Protein AF-A0A955XY26-F1 (afdb_monomer_lite)

Sequence (164 aa):
LGEGAHRLTIPNVARGAGVAVPTVYRHFPTKEDLEDGIGQHVRKARVGKEFHGLEGLLRVTRENWDGAADLPNGTLAVLLATNVRDIGRSQEHRRSYLETHLGPDLDGLLPEDREHFLDVVQSIASGPAAVAFLRACGSAERAHDAASWMLRTLHETLKARANG

pLDDT: mean 85.51, std 12.54, range [41.94, 98.19]

Radius of gyration: 18.27 Å; chains: 1; bounding box: 37×25×61 Å

Secondary structure (DSSP, 8-state):
-HHHHHH--HHHHHHHHTS-HHHHHHH-SSHHHHHHHHHHHHHHHHTT----HHHHHHHHHHHHHHHHHTS-HHHHHHHHH-SSTTHHHHHHHHHHHHHHHHHHHHTT--HHHHHHHHHHHHHHTSHHHHHHHHHHHSSHHHHHHHHHHHHHHHHHHHHHHHH-

Structure (mmCIF, N/CA/C/O backbone):
data_AF-A0A955XY26-F1
#
_entry.id   AF-A0A955XY26-F1
#
loop_
_atom_site.group_PDB
_atom_site.id
_atom_site.type_symbol
_atom_site.label_atom_id
_atom_site.label_alt_id
_atom_site.label_comp_id
_atom_site.label_asym_id
_atom_site.label_entity_id
_atom_site.label_seq_id
_atom_site.pdbx_PDB_ins_code
_atom_site.Cartn_x
_atom_site.Cartn_y
_atom_site.Cartn_z
_atom_site.occupancy
_atom_site.B_iso_or_equiv
_atom_site.auth_seq_id
_atom_site.auth_comp_id
_atom_site.auth_asym_id
_atom_site.auth_atom_id
_atom_site.pdbx_PDB_model_num
ATOM 1 N N . LEU A 1 1 ? 17.427 8.116 -4.044 1.00 42.88 1 LEU A N 1
ATOM 2 C CA . LEU A 1 1 ? 16.203 8.581 -4.746 1.00 42.88 1 LEU A CA 1
ATOM 3 C C . LEU A 1 1 ? 16.471 8.916 -6.215 1.00 42.88 1 LEU A C 1
ATOM 5 O O . LEU A 1 1 ? 15.720 8.433 -7.048 1.00 42.88 1 LEU A O 1
ATOM 9 N N . GLY A 1 2 ? 17.544 9.651 -6.543 1.00 41.94 2 GLY A N 1
ATOM 10 C CA . GLY A 1 2 ? 17.839 10.058 -7.926 1.00 41.94 2 GLY A CA 1
ATOM 11 C C . GLY A 1 2 ? 18.061 8.904 -8.910 1.00 41.94 2 GLY A C 1
ATOM 12 O O . GLY A 1 2 ? 17.371 8.820 -9.918 1.00 41.94 2 GLY A O 1
ATOM 13 N N . GLU A 1 3 ? 18.977 7.971 -8.635 1.00 45.88 3 GLU A N 1
ATOM 14 C CA . GLU A 1 3 ? 19.426 7.035 -9.681 1.00 45.88 3 GLU A CA 1
ATOM 15 C C . GLU A 1 3 ? 18.331 6.143 -10.290 1.00 45.88 3 GLU A C 1
ATOM 17 O O . GLU A 1 3 ? 18.368 5.875 -11.486 1.00 45.88 3 GLU A O 1
ATOM 22 N N . GLY A 1 4 ? 17.342 5.695 -9.508 1.00 50.03 4 GLY A N 1
ATOM 23 C CA . GLY A 1 4 ? 16.267 4.823 -10.004 1.00 50.03 4 GLY A CA 1
ATOM 24 C C . GLY A 1 4 ? 15.303 5.537 -10.956 1.00 50.03 4 GLY A C 1
ATOM 25 O O . GLY A 1 4 ? 15.012 5.026 -12.036 1.00 50.03 4 GLY A O 1
ATOM 26 N N . ALA A 1 5 ? 14.866 6.747 -10.592 1.00 52.19 5 ALA A N 1
ATOM 27 C CA . ALA A 1 5 ? 13.983 7.574 -11.419 1.00 52.19 5 ALA A CA 1
ATOM 28 C C . ALA A 1 5 ? 14.719 8.193 -12.621 1.00 52.19 5 ALA A C 1
ATOM 30 O O . ALA A 1 5 ? 14.121 8.408 -13.676 1.00 52.19 5 ALA A O 1
ATOM 31 N N . HIS A 1 6 ? 16.026 8.455 -12.493 1.00 56.66 6 HIS A N 1
ATOM 32 C CA . HIS A 1 6 ? 16.877 8.872 -13.612 1.00 56.66 6 HIS A CA 1
ATOM 33 C C . HIS A 1 6 ? 17.151 7.727 -14.600 1.00 56.66 6 HIS A C 1
ATOM 35 O O . HIS A 1 6 ? 17.400 7.994 -15.772 1.00 56.66 6 HIS A O 1
ATOM 41 N N . ARG A 1 7 ? 17.072 6.458 -14.166 1.00 60.44 7 ARG A N 1
ATOM 42 C CA . ARG A 1 7 ? 17.214 5.280 -15.042 1.00 60.44 7 ARG A CA 1
ATOM 43 C C . ARG A 1 7 ? 15.923 4.896 -15.768 1.00 60.44 7 ARG A C 1
ATOM 45 O O . ARG A 1 7 ? 16.016 4.265 -16.821 1.00 60.44 7 ARG A O 1
ATOM 52 N N . LEU A 1 8 ? 14.748 5.282 -15.267 1.00 75.50 8 LEU A N 1
ATOM 53 C CA . LEU A 1 8 ? 13.487 5.123 -15.994 1.00 75.50 8 LEU A CA 1
ATOM 54 C C . LEU A 1 8 ? 13.363 6.234 -17.046 1.00 75.50 8 LEU A C 1
ATOM 56 O O . LEU A 1 8 ? 12.888 7.334 -16.776 1.00 75.50 8 LEU A O 1
ATOM 60 N N . THR A 1 9 ? 13.851 5.958 -18.252 1.00 83.88 9 THR A N 1
ATOM 61 C CA . THR A 1 9 ? 13.767 6.866 -19.401 1.00 83.88 9 THR A CA 1
ATOM 62 C C . THR A 1 9 ? 13.083 6.158 -20.561 1.00 83.88 9 THR A C 1
ATOM 64 O O . THR A 1 9 ? 13.207 4.939 -20.700 1.00 83.88 9 THR A O 1
ATOM 67 N N . ILE A 1 10 ? 12.398 6.911 -21.425 1.00 88.44 10 ILE A N 1
ATOM 68 C CA . ILE A 1 10 ? 11.770 6.357 -22.633 1.00 88.44 10 ILE A CA 1
ATOM 69 C C . ILE A 1 10 ? 12.765 5.525 -23.472 1.00 88.44 10 ILE A C 1
ATOM 71 O O . ILE A 1 10 ? 12.421 4.399 -23.835 1.00 88.44 10 ILE A O 1
ATOM 75 N N . PRO A 1 11 ? 14.018 5.971 -23.718 1.00 89.38 11 PRO A N 1
ATOM 76 C CA . PRO A 1 11 ? 15.010 5.149 -24.414 1.00 89.38 11 PRO A CA 1
ATOM 77 C C . PRO A 1 11 ? 15.357 3.828 -23.713 1.00 89.38 11 PRO A C 1
ATOM 79 O O . PRO A 1 11 ? 15.535 2.808 -24.380 1.00 89.38 11 PRO A O 1
ATOM 82 N N . ASN A 1 12 ? 15.448 3.820 -22.381 1.00 87.75 12 ASN A N 1
ATOM 83 C CA . ASN A 1 12 ? 15.731 2.598 -21.624 1.00 87.75 12 ASN A CA 1
ATOM 84 C C . ASN A 1 12 ? 14.544 1.632 -21.649 1.00 87.75 12 ASN A C 1
ATOM 86 O O . ASN A 1 12 ? 14.750 0.428 -21.791 1.00 87.75 12 ASN A O 1
ATOM 90 N N . VAL A 1 13 ? 13.315 2.150 -21.579 1.00 88.00 13 VAL A N 1
ATOM 91 C CA . VAL A 1 13 ? 12.094 1.347 -21.723 1.00 88.00 13 VAL A CA 1
ATOM 92 C C . VAL A 1 13 ? 11.995 0.753 -23.125 1.00 88.00 13 VAL A C 1
ATOM 94 O O . VAL A 1 13 ? 11.773 -0.446 -23.247 1.00 88.00 13 VAL A O 1
ATOM 97 N N . ALA A 1 14 ? 12.239 1.542 -24.175 1.00 91.12 14 ALA A N 1
ATOM 98 C CA . ALA A 1 14 ? 12.241 1.056 -25.556 1.00 91.12 14 ALA A CA 1
ATOM 99 C C . ALA A 1 14 ? 13.235 -0.100 -25.744 1.00 91.12 14 ALA A C 1
ATOM 101 O O . ALA A 1 14 ? 12.881 -1.158 -26.263 1.00 91.12 14 ALA A O 1
ATOM 102 N N . ARG A 1 15 ? 14.460 0.072 -25.226 1.00 90.56 15 ARG A N 1
ATOM 103 C CA . ARG A 1 15 ? 15.499 -0.963 -25.237 1.00 90.56 15 ARG A CA 1
ATOM 104 C C . ARG A 1 15 ? 15.068 -2.218 -24.478 1.00 90.56 15 ARG A C 1
ATOM 106 O O . ARG A 1 15 ? 15.215 -3.312 -25.007 1.00 90.56 15 ARG A O 1
ATOM 113 N N . GLY A 1 16 ? 14.543 -2.064 -23.261 1.00 87.31 16 GLY A N 1
ATOM 114 C CA . GLY A 1 16 ? 14.092 -3.184 -22.430 1.00 87.31 16 GLY A CA 1
ATOM 115 C C . GLY A 1 16 ? 12.899 -3.938 -23.021 1.00 87.31 16 GLY A C 1
ATOM 116 O O . GLY A 1 16 ? 12.801 -5.147 -22.856 1.00 87.31 16 GLY A O 1
ATOM 117 N N . ALA A 1 17 ? 12.027 -3.240 -23.750 1.00 89.50 17 ALA A N 1
ATOM 118 C CA . ALA A 1 17 ? 10.867 -3.817 -24.424 1.00 89.50 17 ALA A CA 1
ATOM 119 C C . ALA A 1 17 ? 11.172 -4.348 -25.839 1.00 89.50 17 ALA A C 1
ATOM 121 O O . ALA A 1 17 ? 10.284 -4.907 -26.476 1.00 89.50 17 ALA A O 1
ATOM 122 N N . GLY A 1 18 ? 12.395 -4.167 -26.353 1.00 94.00 18 GLY A N 1
ATOM 123 C CA . GLY A 1 18 ? 12.766 -4.603 -27.703 1.00 94.00 18 GLY A CA 1
ATOM 124 C C . GLY A 1 18 ? 12.052 -3.838 -28.824 1.00 94.00 18 GLY A C 1
ATOM 125 O O . GLY A 1 18 ? 11.852 -4.383 -29.907 1.00 94.00 18 GLY A O 1
ATOM 126 N N . VAL A 1 19 ? 11.655 -2.585 -28.579 1.00 96.50 19 VAL A N 1
ATOM 127 C CA . VAL A 1 19 ? 10.942 -1.737 -29.548 1.00 96.50 19 VAL A CA 1
ATOM 128 C C . VAL A 1 19 ? 11.734 -0.476 -29.885 1.00 96.50 19 VAL A C 1
ATOM 130 O O . VAL A 1 19 ? 12.617 -0.042 -29.145 1.00 96.50 19 VAL A O 1
ATOM 133 N N . ALA A 1 20 ? 11.399 0.157 -31.008 1.00 96.00 20 ALA A N 1
ATOM 134 C CA . ALA A 1 20 ? 11.973 1.447 -31.367 1.00 96.00 20 ALA A CA 1
ATOM 135 C C . ALA A 1 20 ? 11.460 2.566 -30.439 1.00 96.00 20 ALA A C 1
ATOM 137 O O . ALA A 1 20 ? 10.299 2.576 -30.032 1.00 96.00 20 ALA A O 1
ATOM 138 N N . VAL A 1 21 ? 12.308 3.558 -30.154 1.00 95.00 21 VAL A N 1
ATOM 139 C CA . VAL A 1 21 ? 11.960 4.724 -29.317 1.00 95.00 21 VAL A CA 1
ATOM 140 C C . VAL A 1 21 ? 10.687 5.457 -29.786 1.00 95.00 21 VAL A C 1
ATOM 142 O O . VAL A 1 21 ? 9.843 5.746 -28.935 1.00 95.00 21 VAL A O 1
ATOM 145 N N . PRO A 1 22 ? 10.460 5.701 -31.097 1.00 95.94 22 PRO A N 1
ATOM 146 C CA . PRO A 1 22 ? 9.217 6.318 -31.571 1.00 95.94 22 PRO A CA 1
ATOM 147 C C . PRO A 1 22 ? 7.953 5.517 -31.231 1.00 95.94 22 PRO A C 1
ATOM 149 O O . PRO A 1 22 ? 6.896 6.108 -31.024 1.00 95.94 22 PRO A O 1
ATOM 152 N N . THR A 1 23 ? 8.049 4.185 -31.128 1.00 96.38 23 THR A N 1
ATOM 153 C CA . THR A 1 23 ? 6.927 3.333 -30.707 1.00 96.38 23 THR A CA 1
ATOM 154 C C . THR A 1 23 ? 6.510 3.660 -29.280 1.00 96.38 23 THR A C 1
ATOM 156 O O . THR A 1 23 ? 5.320 3.774 -29.009 1.00 96.38 23 THR A O 1
ATOM 159 N N . VAL A 1 24 ? 7.470 3.873 -28.376 1.00 94.06 24 VAL A N 1
ATOM 160 C CA . VAL A 1 24 ? 7.168 4.250 -26.988 1.00 94.06 24 VAL A CA 1
ATOM 161 C C . VAL A 1 24 ? 6.557 5.648 -26.931 1.00 94.06 24 VAL A C 1
ATOM 163 O O . VAL A 1 24 ? 5.508 5.803 -26.318 1.00 94.06 24 VAL A O 1
ATOM 166 N N . TYR A 1 25 ? 7.128 6.631 -27.637 1.00 94.38 25 TYR A N 1
ATOM 167 C CA . TYR A 1 25 ? 6.576 7.995 -27.692 1.00 94.38 25 TYR A CA 1
ATOM 168 C C . TYR A 1 25 ? 5.153 8.063 -28.260 1.00 94.38 25 TYR A C 1
ATOM 170 O O . TYR A 1 25 ? 4.374 8.924 -27.863 1.00 94.38 25 TYR A O 1
ATOM 178 N N . ARG A 1 26 ? 4.785 7.149 -29.167 1.00 95.12 26 ARG A N 1
ATOM 179 C CA . ARG A 1 26 ? 3.414 7.057 -29.692 1.00 95.12 26 ARG A CA 1
ATOM 180 C C . ARG A 1 26 ? 2.391 6.705 -28.606 1.00 95.12 26 ARG A C 1
ATOM 182 O O . ARG A 1 26 ? 1.242 7.120 -28.716 1.00 95.12 26 ARG A O 1
ATOM 189 N N . HIS A 1 27 ? 2.791 5.923 -27.604 1.00 93.62 27 HIS A N 1
ATOM 190 C CA . HIS A 1 27 ? 1.922 5.500 -26.503 1.00 93.62 27 HIS A CA 1
ATOM 191 C C . HIS A 1 27 ? 2.061 6.384 -25.261 1.00 93.62 27 HIS A C 1
ATOM 193 O O . HIS A 1 27 ? 1.076 6.605 -24.566 1.00 93.62 27 HIS A O 1
ATOM 199 N N . PHE A 1 28 ? 3.262 6.896 -25.009 1.00 94.19 28 PHE A N 1
ATOM 200 C CA . PHE A 1 28 ? 3.599 7.733 -23.864 1.00 94.19 28 PHE A CA 1
ATOM 201 C C . PHE A 1 28 ? 4.333 8.981 -24.369 1.00 94.19 28 PHE A C 1
ATOM 203 O O . PHE A 1 28 ? 5.563 8.966 -24.484 1.00 94.19 28 PHE A O 1
ATOM 210 N N . PRO A 1 29 ? 3.592 10.042 -24.741 1.00 90.88 29 PRO A N 1
ATOM 211 C CA . PRO A 1 29 ? 4.178 11.259 -25.299 1.00 90.88 29 PRO A CA 1
ATOM 212 C C . PRO A 1 29 ? 5.187 11.927 -24.361 1.00 90.88 29 PRO A C 1
ATOM 214 O O . PRO A 1 29 ? 6.181 12.490 -24.824 1.00 90.88 29 PRO A O 1
ATOM 217 N N . THR A 1 30 ? 4.951 11.841 -23.050 1.00 89.56 30 THR A N 1
ATOM 218 C CA . THR A 1 30 ? 5.821 12.394 -22.009 1.00 89.56 30 THR A CA 1
ATOM 219 C C . THR A 1 30 ? 6.354 11.313 -21.065 1.00 89.56 30 THR A C 1
ATOM 221 O O . THR A 1 30 ? 5.884 10.172 -21.043 1.00 89.56 30 THR A O 1
ATOM 224 N N . LYS A 1 31 ? 7.375 11.664 -20.270 1.00 84.00 31 LYS A N 1
ATOM 225 C CA . LYS A 1 31 ? 7.883 10.774 -19.217 1.00 84.00 31 LYS A CA 1
ATOM 226 C C . LYS A 1 31 ? 6.815 10.563 -18.142 1.00 84.00 31 LYS A C 1
ATOM 228 O O . LYS A 1 31 ? 6.683 9.459 -17.631 1.00 84.00 31 LYS A O 1
ATOM 233 N N . GLU A 1 32 ? 6.054 11.604 -17.848 1.00 83.75 32 GLU A N 1
ATOM 234 C CA . GLU A 1 32 ? 4.943 11.602 -16.910 1.00 83.75 32 GLU A CA 1
ATOM 235 C C . GLU A 1 32 ? 3.851 10.620 -17.358 1.00 83.75 32 GLU A C 1
ATOM 237 O O . GLU A 1 32 ? 3.425 9.799 -16.555 1.00 83.75 32 GLU A O 1
ATOM 242 N N . ASP A 1 33 ? 3.486 10.602 -18.647 1.00 86.19 33 ASP A N 1
ATOM 243 C CA . ASP A 1 33 ? 2.510 9.635 -19.181 1.00 86.19 33 ASP A CA 1
ATOM 244 C C . ASP A 1 33 ? 2.991 8.183 -19.021 1.00 86.19 33 ASP A C 1
ATOM 246 O O . ASP A 1 33 ? 2.205 7.275 -18.742 1.00 86.19 33 ASP A O 1
ATOM 250 N N . LEU A 1 34 ? 4.297 7.948 -19.194 1.00 87.25 34 LEU A N 1
ATOM 251 C CA . LEU A 1 34 ? 4.912 6.639 -18.973 1.00 87.25 34 LEU A CA 1
ATOM 252 C C . LEU A 1 34 ? 4.870 6.244 -17.490 1.00 87.25 34 LEU A C 1
ATOM 254 O O . LEU A 1 34 ? 4.530 5.105 -17.167 1.00 87.25 34 LEU A O 1
ATOM 258 N N . GLU A 1 35 ? 5.226 7.161 -16.590 1.00 84.44 35 GLU A N 1
ATOM 259 C CA . GLU A 1 35 ? 5.176 6.936 -15.142 1.00 84.44 35 GLU A CA 1
ATOM 260 C C . GLU A 1 35 ? 3.741 6.664 -14.671 1.00 84.44 35 GLU A C 1
ATOM 262 O O . GLU A 1 35 ? 3.518 5.698 -13.939 1.00 84.44 35 GLU A O 1
ATOM 267 N N . ASP A 1 36 ? 2.762 7.423 -15.165 1.00 82.06 36 ASP A N 1
ATOM 268 C CA . ASP A 1 36 ? 1.340 7.218 -14.885 1.00 82.06 36 ASP A CA 1
ATOM 269 C C . ASP A 1 36 ? 0.857 5.859 -15.412 1.00 82.06 36 ASP A C 1
ATOM 271 O O . ASP A 1 36 ? 0.185 5.113 -14.693 1.00 82.06 36 ASP A O 1
ATOM 275 N N . GLY A 1 37 ? 1.247 5.476 -16.632 1.00 85.62 37 GLY A N 1
ATOM 276 C CA . GLY A 1 37 ? 0.934 4.166 -17.207 1.00 85.62 37 GLY A CA 1
ATOM 277 C C . GLY A 1 37 ? 1.501 3.002 -16.385 1.00 85.62 37 GLY A C 1
ATOM 278 O O . GLY A 1 37 ? 0.803 2.016 -16.125 1.00 85.62 37 GLY A O 1
ATOM 279 N N . ILE A 1 38 ? 2.744 3.127 -15.910 1.00 84.56 38 ILE A N 1
ATOM 280 C CA . ILE A 1 38 ? 3.368 2.151 -15.005 1.00 84.56 38 ILE A CA 1
ATOM 281 C C . ILE A 1 38 ? 2.624 2.117 -13.666 1.00 84.56 38 ILE A C 1
ATOM 283 O O . ILE A 1 38 ? 2.301 1.032 -13.176 1.00 84.56 38 ILE A O 1
ATOM 287 N N . GLY A 1 39 ? 2.309 3.278 -13.087 1.00 79.88 39 GLY A N 1
ATOM 288 C CA . GLY A 1 39 ? 1.559 3.389 -11.837 1.00 79.88 39 GLY A CA 1
ATOM 289 C C . GLY A 1 39 ? 0.196 2.698 -11.924 1.00 79.88 39 GLY A C 1
ATOM 290 O O . GLY A 1 39 ? -0.156 1.899 -11.052 1.00 79.88 39 GLY A O 1
ATOM 291 N N . GLN A 1 40 ? -0.538 2.914 -13.018 1.00 79.94 40 GLN A N 1
ATOM 292 C CA . GLN A 1 40 ? -1.811 2.241 -13.286 1.00 79.94 40 GLN A CA 1
ATOM 293 C C . GLN A 1 40 ? -1.650 0.726 -13.437 1.00 79.94 40 GLN A C 1
ATOM 295 O O . GLN A 1 40 ? -2.449 -0.027 -12.874 1.00 79.94 40 GLN A O 1
ATOM 300 N N . HIS A 1 41 ? -0.623 0.266 -14.157 1.00 82.19 41 HIS A N 1
ATOM 301 C CA . HIS A 1 41 ? -0.355 -1.160 -14.339 1.00 82.19 41 HIS A CA 1
ATOM 302 C C . HIS A 1 41 ? -0.054 -1.857 -13.005 1.00 82.19 41 HIS A C 1
ATOM 304 O O . HIS A 1 41 ? -0.676 -2.870 -12.678 1.00 82.19 41 HIS A O 1
ATOM 310 N N . VAL A 1 42 ? 0.835 -1.277 -12.192 1.00 78.50 42 VAL A N 1
ATOM 311 C CA . VAL A 1 42 ? 1.180 -1.818 -10.870 1.00 78.50 42 VAL A CA 1
ATOM 312 C C . VAL A 1 42 ? -0.021 -1.772 -9.927 1.00 78.50 42 VAL A C 1
ATOM 314 O O . VAL A 1 42 ? -0.253 -2.724 -9.183 1.00 78.50 42 VAL A O 1
ATOM 317 N N . ARG A 1 43 ? -0.834 -0.707 -9.971 1.00 75.25 43 ARG A N 1
ATOM 318 C CA . ARG A 1 43 ? -2.082 -0.638 -9.200 1.00 75.25 43 ARG A CA 1
ATOM 319 C C . ARG A 1 43 ? -3.034 -1.753 -9.610 1.00 75.25 43 ARG A C 1
ATOM 321 O O . ARG A 1 43 ? -3.543 -2.442 -8.737 1.00 75.25 43 ARG A O 1
ATOM 328 N N . LYS A 1 44 ? -3.246 -1.974 -10.909 1.00 76.00 44 LYS A N 1
ATOM 329 C CA . LYS A 1 44 ? -4.124 -3.041 -11.406 1.00 76.00 44 LYS A CA 1
ATOM 330 C C . LYS A 1 44 ? -3.671 -4.425 -10.935 1.00 76.00 44 LYS A C 1
ATOM 332 O O . LYS A 1 44 ? -4.520 -5.226 -10.575 1.00 76.00 44 LYS A O 1
ATOM 337 N N . ALA A 1 45 ? -2.364 -4.674 -10.864 1.00 73.81 45 ALA A N 1
ATOM 338 C CA . ALA A 1 45 ? -1.819 -5.921 -10.320 1.00 73.81 45 ALA A CA 1
ATOM 339 C C . ALA A 1 45 ? -2.058 -6.098 -8.803 1.00 73.81 45 ALA A C 1
ATOM 341 O O . ALA A 1 45 ? -1.980 -7.213 -8.294 1.00 73.81 45 ALA A O 1
ATOM 342 N N . ARG A 1 46 ? -2.345 -5.010 -8.077 1.00 71.06 46 ARG A N 1
ATOM 343 C CA . ARG A 1 46 ? -2.617 -4.997 -6.626 1.00 71.06 46 ARG A CA 1
ATOM 344 C C . ARG A 1 46 ? -4.107 -4.915 -6.278 1.00 71.06 46 ARG A C 1
ATOM 346 O O . ARG A 1 46 ? -4.475 -5.159 -5.132 1.00 71.06 46 ARG A O 1
ATOM 353 N N . VAL A 1 47 ? -4.951 -4.520 -7.230 1.00 66.31 47 VAL A N 1
ATOM 354 C CA . VAL A 1 47 ? -6.408 -4.397 -7.073 1.00 66.31 47 VAL A CA 1
ATOM 355 C C . VAL A 1 47 ? -7.063 -5.762 -7.310 1.00 66.31 47 VAL A C 1
ATOM 357 O O . VAL A 1 47 ? -6.637 -6.506 -8.186 1.00 66.31 47 VAL A O 1
ATOM 360 N N . GLY A 1 48 ? -8.118 -6.075 -6.550 1.00 64.06 48 GLY A N 1
ATOM 361 C CA . GLY A 1 48 ? -8.939 -7.280 -6.745 1.00 64.06 48 GLY A CA 1
ATOM 362 C C . GLY A 1 48 ? -8.687 -8.414 -5.752 1.00 64.06 48 GLY A C 1
ATOM 363 O O . GLY A 1 48 ? -9.275 -9.481 -5.891 1.00 64.06 48 GLY A O 1
ATOM 364 N N . LYS A 1 49 ? -7.838 -8.200 -4.742 1.00 76.50 49 LYS A N 1
ATOM 365 C CA . LYS A 1 49 ? -7.687 -9.148 -3.637 1.00 76.50 49 LYS A CA 1
ATOM 366 C C . LYS A 1 49 ? -8.744 -8.867 -2.577 1.00 76.50 49 LYS A C 1
ATOM 368 O O . LYS A 1 49 ? -8.666 -7.861 -1.869 1.00 76.50 49 LYS A O 1
ATOM 373 N N . GLU A 1 50 ? -9.721 -9.760 -2.489 1.00 84.00 50 GLU A N 1
ATOM 374 C CA . GLU A 1 50 ? -10.702 -9.747 -1.411 1.00 84.00 50 GLU A CA 1
ATOM 375 C C . GLU A 1 50 ? -10.020 -10.022 -0.066 1.00 84.00 50 GLU A C 1
ATOM 377 O O . GLU A 1 50 ? -9.083 -10.826 0.052 1.00 84.00 50 GLU A O 1
ATOM 382 N N . PHE A 1 51 ? -10.501 -9.334 0.961 1.00 91.12 51 PHE A N 1
ATOM 383 C CA . PHE A 1 51 ? -10.127 -9.587 2.340 1.00 91.12 51 PHE A CA 1
ATOM 384 C C . PHE A 1 51 ? -11.329 -9.380 3.251 1.00 91.12 51 PHE A C 1
ATOM 386 O O . PHE A 1 51 ? -12.235 -8.620 2.928 1.00 91.12 51 PHE A O 1
ATOM 393 N N . HIS A 1 52 ? -11.295 -10.020 4.415 1.00 92.38 52 HIS A N 1
ATOM 394 C CA . HIS A 1 52 ? -12.266 -9.809 5.477 1.00 92.38 52 HIS A CA 1
ATOM 395 C C . HIS A 1 52 ? -11.518 -9.595 6.785 1.00 92.38 52 HIS A C 1
ATOM 397 O O . HIS A 1 52 ? -10.632 -10.381 7.134 1.00 92.38 52 HIS A O 1
ATOM 403 N N . GLY A 1 53 ? -11.869 -8.509 7.462 1.00 94.56 53 GLY A N 1
ATOM 404 C CA . GLY A 1 53 ? -11.251 -8.079 8.701 1.00 94.56 53 GLY A CA 1
ATOM 405 C C . GLY A 1 53 ? -9.779 -7.675 8.587 1.00 94.56 53 GLY A C 1
ATOM 406 O O . GLY A 1 53 ? -9.161 -7.707 7.514 1.00 94.56 53 GLY A O 1
ATOM 407 N N . LEU A 1 54 ? -9.218 -7.280 9.727 1.00 95.25 54 LEU A N 1
ATOM 408 C CA . LEU A 1 54 ? -7.862 -6.761 9.857 1.00 95.25 54 LEU A CA 1
ATOM 409 C C . LEU A 1 54 ? -6.824 -7.798 9.421 1.00 95.25 54 LEU A C 1
ATOM 411 O O . LEU A 1 54 ? -5.938 -7.492 8.627 1.00 95.25 54 LEU A O 1
ATOM 415 N N . GLU A 1 55 ? -6.959 -9.045 9.863 1.00 94.88 55 GLU A N 1
ATOM 416 C CA . GLU A 1 55 ? -6.017 -10.111 9.502 1.00 94.88 55 GLU A CA 1
ATOM 417 C C . GLU A 1 55 ? -6.031 -10.423 8.000 1.00 94.88 55 GLU A C 1
ATOM 419 O O . GLU A 1 55 ? -4.979 -10.621 7.383 1.00 94.88 55 GLU A O 1
ATOM 424 N N . GLY A 1 56 ? -7.211 -10.393 7.371 1.00 94.31 56 GLY A N 1
ATOM 425 C CA . GLY A 1 56 ? -7.326 -10.539 5.924 1.00 94.31 56 GLY A CA 1
ATOM 426 C C . GLY A 1 56 ? -6.609 -9.410 5.181 1.00 94.31 56 GLY A C 1
ATOM 427 O O . GLY A 1 56 ? -5.880 -9.663 4.217 1.00 94.31 56 GLY A O 1
ATOM 428 N N . LEU A 1 57 ? -6.793 -8.169 5.636 1.00 93.12 57 LEU A N 1
ATOM 429 C CA . LEU A 1 57 ? -6.120 -7.001 5.076 1.00 93.12 57 LEU A CA 1
ATOM 430 C C . LEU A 1 57 ? -4.597 -7.100 5.228 1.00 93.12 57 LEU A C 1
ATOM 432 O O . LEU A 1 57 ? -3.866 -6.808 4.277 1.00 93.12 57 LEU A O 1
ATOM 436 N N . LEU A 1 58 ? -4.106 -7.501 6.404 1.00 94.00 58 LEU A N 1
ATOM 437 C CA . LEU A 1 58 ? -2.676 -7.663 6.666 1.00 94.00 58 LEU A CA 1
ATOM 438 C C . LEU A 1 58 ? -2.067 -8.706 5.725 1.00 94.00 58 LEU A C 1
ATOM 440 O O . LEU A 1 58 ? -1.033 -8.436 5.114 1.00 94.00 58 LEU A O 1
ATOM 444 N N . ARG A 1 59 ? -2.746 -9.839 5.507 1.00 93.50 59 ARG A N 1
ATOM 445 C CA . ARG A 1 59 ? -2.329 -10.847 4.519 1.00 93.50 59 ARG A CA 1
ATOM 446 C C . ARG A 1 59 ? -2.217 -10.258 3.111 1.00 93.50 59 ARG A C 1
ATOM 448 O O . ARG A 1 59 ? -1.172 -10.384 2.480 1.00 93.50 59 ARG A O 1
ATOM 455 N N . VAL A 1 60 ? -3.258 -9.579 2.626 1.00 91.44 60 VAL A N 1
ATOM 456 C CA . VAL A 1 60 ? -3.243 -8.953 1.289 1.00 91.44 60 VAL A CA 1
ATOM 457 C C . VAL A 1 60 ? -2.137 -7.899 1.179 1.00 91.44 60 VAL A C 1
ATOM 459 O O . VAL A 1 60 ? -1.472 -7.789 0.147 1.00 91.44 60 VAL A O 1
ATOM 462 N N . THR A 1 61 ? -1.905 -7.143 2.251 1.00 90.12 61 THR A N 1
ATOM 463 C CA . THR A 1 61 ? -0.828 -6.151 2.329 1.00 90.12 61 THR A CA 1
ATOM 464 C C . THR A 1 61 ? 0.542 -6.819 2.233 1.00 90.12 61 THR A C 1
ATOM 466 O O . THR A 1 61 ? 1.363 -6.352 1.446 1.00 90.12 61 THR A O 1
ATOM 469 N N . ARG A 1 62 ? 0.764 -7.939 2.938 1.00 91.69 62 ARG A N 1
ATOM 470 C CA . ARG A 1 62 ? 1.994 -8.748 2.849 1.00 91.69 62 ARG A CA 1
ATOM 471 C C . ARG A 1 62 ? 2.284 -9.153 1.415 1.00 91.69 62 ARG A C 1
ATOM 473 O O . ARG A 1 62 ? 3.317 -8.784 0.876 1.00 91.69 62 ARG A O 1
ATOM 480 N N . GLU A 1 63 ? 1.320 -9.798 0.764 1.00 89.62 63 GLU A N 1
ATOM 481 C CA . GLU A 1 63 ? 1.481 -10.271 -0.612 1.00 89.62 63 GLU A CA 1
ATOM 482 C C . GLU A 1 63 ? 1.781 -9.116 -1.587 1.00 89.62 63 GLU A C 1
ATOM 484 O O . GLU A 1 63 ? 2.537 -9.267 -2.545 1.00 89.62 63 GLU A O 1
ATOM 489 N N . ASN A 1 64 ? 1.181 -7.943 -1.360 1.00 87.44 64 ASN A N 1
ATOM 490 C CA . ASN A 1 64 ? 1.436 -6.755 -2.173 1.00 87.44 64 ASN A CA 1
ATOM 491 C C . ASN A 1 64 ? 2.834 -6.165 -1.941 1.00 87.44 64 ASN A C 1
ATOM 493 O O . ASN A 1 64 ? 3.388 -5.546 -2.853 1.00 87.44 64 ASN A O 1
ATOM 497 N N . TRP A 1 65 ? 3.374 -6.300 -0.731 1.00 88.81 65 TRP A N 1
ATOM 498 C CA . TRP A 1 65 ? 4.700 -5.812 -0.358 1.00 88.81 65 TRP A CA 1
ATOM 499 C C . TRP A 1 65 ? 5.798 -6.777 -0.794 1.00 88.81 65 TRP A C 1
ATOM 501 O O . TRP A 1 65 ? 6.818 -6.310 -1.293 1.00 88.81 65 TRP A O 1
ATOM 511 N N . ASP A 1 66 ? 5.560 -8.085 -0.715 1.00 89.38 66 ASP A N 1
ATOM 512 C CA . ASP A 1 66 ? 6.446 -9.110 -1.275 1.00 89.38 66 ASP A CA 1
ATOM 513 C C . ASP A 1 66 ? 6.621 -8.874 -2.777 1.00 89.38 66 ASP A C 1
ATOM 515 O O . ASP A 1 66 ? 7.731 -8.659 -3.257 1.00 89.38 66 ASP A O 1
ATOM 519 N N . GLY A 1 67 ? 5.508 -8.723 -3.504 1.00 86.56 67 GLY A N 1
ATOM 520 C CA . GLY A 1 67 ? 5.556 -8.364 -4.920 1.00 86.56 67 GLY A CA 1
ATOM 521 C C . GLY A 1 67 ? 6.167 -6.985 -5.192 1.00 86.56 67 GLY A C 1
ATOM 522 O O . GLY A 1 67 ? 6.573 -6.720 -6.318 1.00 86.56 67 GLY A O 1
ATOM 523 N N . ALA A 1 68 ? 6.232 -6.088 -4.199 1.00 85.38 68 ALA A N 1
ATOM 524 C CA . ALA A 1 68 ? 6.929 -4.811 -4.324 1.00 85.38 68 ALA A CA 1
ATOM 525 C C . ALA A 1 68 ? 8.445 -4.952 -4.146 1.00 85.38 68 ALA A C 1
ATOM 527 O O . ALA A 1 68 ? 9.186 -4.235 -4.813 1.00 85.38 68 ALA A O 1
ATOM 528 N N . ALA A 1 69 ? 8.904 -5.844 -3.267 1.00 86.88 69 ALA A N 1
ATOM 529 C CA . ALA A 1 69 ? 10.321 -6.053 -2.982 1.00 86.88 69 ALA A CA 1
ATOM 530 C C . ALA A 1 69 ? 11.105 -6.520 -4.218 1.00 86.88 69 ALA A C 1
ATOM 532 O O . ALA A 1 69 ? 12.265 -6.147 -4.380 1.00 86.88 69 ALA A O 1
ATOM 533 N N . ASP A 1 70 ? 10.437 -7.237 -5.123 1.00 86.94 70 ASP A N 1
ATOM 534 C CA . ASP A 1 70 ? 11.012 -7.723 -6.380 1.00 86.94 70 ASP A CA 1
ATOM 535 C C . ASP A 1 70 ? 10.979 -6.689 -7.521 1.00 86.94 70 ASP A C 1
ATOM 537 O O . ASP A 1 70 ? 11.479 -6.938 -8.623 1.00 86.94 70 ASP A O 1
ATOM 541 N N . LEU A 1 71 ? 10.377 -5.513 -7.304 1.00 85.56 71 LEU A N 1
ATOM 542 C CA . LEU A 1 71 ? 10.233 -4.523 -8.366 1.00 85.56 71 LEU A CA 1
ATOM 543 C C . LEU A 1 71 ? 11.551 -3.803 -8.670 1.00 85.56 71 LEU A C 1
ATOM 545 O O . LEU A 1 71 ? 12.283 -3.401 -7.761 1.00 85.56 71 LEU A O 1
ATOM 549 N N . PRO A 1 72 ? 11.811 -3.489 -9.953 1.00 85.19 72 PRO A N 1
ATOM 550 C CA . PRO A 1 72 ? 12.922 -2.627 -10.319 1.00 85.19 72 PRO A CA 1
ATOM 551 C C . PRO A 1 72 ? 12.847 -1.259 -9.626 1.00 85.19 72 PRO A C 1
ATOM 553 O O . PRO A 1 72 ? 11.774 -0.673 -9.469 1.00 85.19 72 PRO A O 1
ATOM 556 N N . ASN A 1 73 ? 14.011 -0.682 -9.309 1.00 82.44 73 ASN A N 1
ATOM 557 C CA . ASN A 1 73 ? 14.126 0.626 -8.647 1.00 82.44 73 ASN A CA 1
ATOM 558 C C . ASN A 1 73 ? 13.340 1.759 -9.335 1.00 82.44 73 ASN A C 1
ATOM 560 O O . ASN A 1 73 ? 12.844 2.654 -8.653 1.00 82.44 73 ASN A O 1
ATOM 564 N N . GLY A 1 74 ? 13.227 1.734 -10.668 1.00 80.50 74 GLY A N 1
ATOM 565 C CA . GLY A 1 74 ? 12.419 2.703 -11.418 1.00 80.50 74 GLY A CA 1
ATOM 566 C C . GLY A 1 74 ? 10.926 2.588 -11.097 1.00 80.50 74 GLY A C 1
ATOM 567 O O . GLY A 1 74 ? 10.265 3.592 -10.859 1.00 80.50 74 GLY A O 1
ATOM 568 N N . THR A 1 75 ? 10.415 1.365 -10.979 1.00 82.94 75 THR A N 1
ATOM 569 C CA . THR A 1 75 ? 9.023 1.079 -10.611 1.00 82.94 75 THR A CA 1
ATOM 570 C C . THR A 1 75 ? 8.737 1.428 -9.150 1.00 82.94 75 THR A C 1
ATOM 572 O O . THR A 1 75 ? 7.690 1.991 -8.843 1.00 82.94 75 THR A O 1
ATOM 575 N N . LEU A 1 76 ? 9.681 1.162 -8.239 1.00 83.50 76 LEU A N 1
ATOM 576 C CA . LEU A 1 76 ? 9.590 1.610 -6.843 1.00 83.50 76 LEU A CA 1
ATOM 577 C C . LEU A 1 76 ? 9.570 3.139 -6.730 1.00 83.50 76 LEU A C 1
ATOM 579 O O . LEU A 1 76 ? 8.883 3.685 -5.869 1.00 83.50 76 LEU A O 1
ATOM 583 N N . ALA A 1 77 ? 10.312 3.841 -7.591 1.00 82.12 77 ALA A N 1
ATOM 584 C CA . ALA A 1 77 ? 10.274 5.297 -7.651 1.00 82.12 77 ALA A CA 1
ATOM 585 C C . ALA A 1 77 ? 8.909 5.806 -8.134 1.00 82.12 77 ALA A C 1
ATOM 587 O O . ALA A 1 77 ? 8.365 6.714 -7.510 1.00 82.12 77 ALA A O 1
ATOM 588 N N . VAL A 1 78 ? 8.322 5.174 -9.157 1.00 82.06 78 VAL A N 1
ATOM 589 C CA . VAL A 1 78 ? 6.946 5.463 -9.591 1.00 82.06 78 VAL A CA 1
ATOM 590 C C . VAL A 1 78 ? 5.961 5.217 -8.453 1.00 82.06 78 VAL A C 1
ATOM 592 O O . VAL A 1 78 ? 5.181 6.104 -8.141 1.00 82.06 78 VAL A O 1
ATOM 595 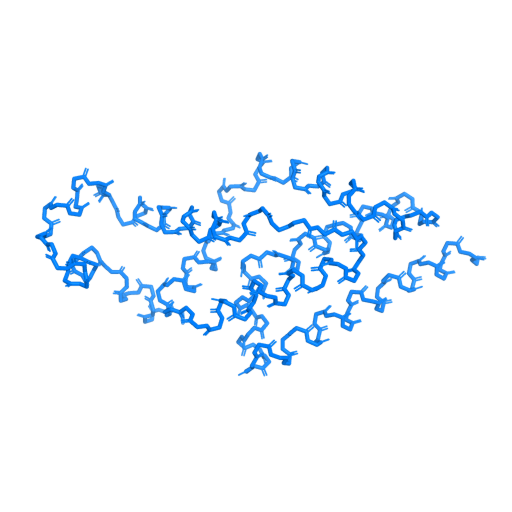N N . LEU A 1 79 ? 6.030 4.080 -7.756 1.00 80.38 79 LEU A N 1
ATOM 596 C CA . LEU A 1 79 ? 5.158 3.782 -6.609 1.00 80.38 79 LEU A CA 1
ATOM 597 C C . LEU A 1 79 ? 5.253 4.808 -5.479 1.00 80.38 79 LEU A C 1
ATOM 599 O O . LEU A 1 79 ? 4.247 5.101 -4.841 1.00 80.38 79 LEU A O 1
ATOM 603 N N . LEU A 1 80 ? 6.451 5.338 -5.230 1.00 79.50 80 LEU A N 1
ATOM 604 C CA . LEU A 1 80 ? 6.670 6.398 -4.252 1.00 79.50 80 LEU A CA 1
ATOM 605 C C . LEU A 1 80 ? 6.101 7.743 -4.731 1.00 79.50 80 LEU A C 1
ATOM 607 O O . LEU A 1 80 ? 5.543 8.485 -3.929 1.00 79.50 80 LEU A O 1
ATOM 611 N N . ALA A 1 81 ? 6.245 8.050 -6.023 1.00 74.25 81 ALA A N 1
ATOM 612 C CA . ALA A 1 81 ? 5.739 9.273 -6.647 1.00 74.25 81 ALA A CA 1
ATOM 613 C C . ALA A 1 81 ? 4.217 9.245 -6.882 1.00 74.25 81 ALA A C 1
ATOM 615 O O . ALA A 1 81 ? 3.572 10.293 -6.936 1.00 74.25 81 ALA A O 1
ATOM 616 N N . THR A 1 82 ? 3.632 8.048 -6.973 1.00 64.06 82 THR A N 1
ATOM 617 C CA . THR A 1 82 ? 2.193 7.810 -7.111 1.00 64.06 82 THR A CA 1
ATOM 618 C C . THR A 1 82 ? 1.512 8.097 -5.773 1.00 64.06 82 THR A C 1
ATOM 620 O O . THR A 1 82 ? 1.143 7.159 -5.077 1.00 64.06 82 THR A O 1
ATOM 623 N N . ASN A 1 83 ? 1.419 9.367 -5.349 1.00 57.56 83 ASN A N 1
ATOM 624 C CA . ASN A 1 83 ? 0.608 9.764 -4.184 1.00 57.56 83 ASN A CA 1
ATOM 625 C C . ASN A 1 83 ? 0.472 11.280 -3.952 1.00 57.56 83 ASN A C 1
ATOM 627 O O . ASN A 1 83 ? 0.587 11.751 -2.829 1.00 57.56 83 ASN A O 1
ATOM 631 N N . VAL A 1 84 ? 0.157 12.072 -4.979 1.00 51.53 84 VAL A N 1
ATOM 632 C CA . VAL A 1 84 ? -0.386 13.430 -4.730 1.00 51.53 84 VAL A CA 1
ATOM 633 C C . VAL A 1 84 ? -1.574 13.748 -5.638 1.00 51.53 84 VAL A C 1
ATOM 635 O O . VAL A 1 84 ? -2.575 14.284 -5.176 1.00 51.53 84 VAL A O 1
ATOM 638 N N . ARG A 1 85 ? -1.516 13.368 -6.921 1.00 50.00 85 ARG A N 1
ATOM 639 C CA . ARG A 1 85 ? -2.523 13.771 -7.922 1.00 50.00 85 ARG A CA 1
ATOM 640 C C . ARG A 1 85 ? -3.816 12.941 -7.914 1.00 50.00 85 ARG A C 1
ATOM 642 O O . ARG A 1 85 ? -4.862 13.468 -8.267 1.00 50.00 85 ARG A O 1
ATOM 649 N N . ASP A 1 86 ? -3.763 11.684 -7.470 1.00 56.00 86 ASP A N 1
ATOM 650 C CA . ASP A 1 86 ? -4.894 10.730 -7.531 1.00 56.00 86 ASP A CA 1
ATOM 651 C C . ASP A 1 86 ? -5.673 10.612 -6.194 1.00 56.00 86 ASP A C 1
ATOM 653 O O . ASP A 1 86 ? -6.612 9.826 -6.062 1.00 56.00 86 ASP A O 1
ATOM 657 N N . ILE A 1 87 ? -5.293 11.414 -5.186 1.00 55.19 87 ILE A N 1
ATOM 658 C CA . ILE A 1 87 ? -5.819 11.356 -3.810 1.00 55.19 87 ILE A CA 1
ATOM 659 C C . ILE A 1 87 ? -7.303 11.757 -3.745 1.00 55.19 87 ILE A C 1
ATOM 661 O O . ILE A 1 87 ? -8.046 11.217 -2.945 1.00 55.19 87 ILE A O 1
ATOM 665 N N . GLY A 1 88 ? -7.805 12.658 -4.589 1.00 56.69 88 GLY A N 1
ATOM 666 C CA . GLY A 1 88 ? -9.179 13.160 -4.422 1.00 56.69 88 GLY A CA 1
ATOM 667 C C . GLY A 1 88 ? -10.274 12.093 -4.594 1.00 56.69 88 GLY A C 1
ATOM 668 O O . GLY A 1 88 ? -11.022 11.804 -3.667 1.00 56.69 88 GLY A O 1
ATOM 669 N N . ARG A 1 89 ? -10.382 11.491 -5.787 1.00 55.31 89 ARG A N 1
ATOM 670 C CA . ARG A 1 89 ? -11.499 10.577 -6.127 1.00 55.31 89 ARG A CA 1
ATOM 671 C C . ARG A 1 89 ? -11.269 9.120 -5.734 1.00 55.31 89 ARG A C 1
ATOM 673 O O . ARG A 1 89 ?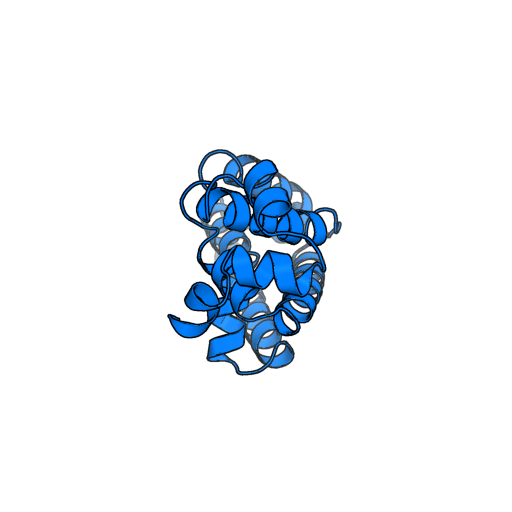 -12.233 8.376 -5.555 1.00 55.31 89 ARG A O 1
ATOM 680 N N . SER A 1 90 ? -10.009 8.692 -5.632 1.00 65.25 90 SER A N 1
ATOM 681 C CA . SER A 1 90 ? -9.688 7.308 -5.275 1.00 65.25 90 SER A CA 1
ATOM 682 C C . SER A 1 90 ? -9.828 7.042 -3.775 1.00 65.25 90 SER A C 1
ATOM 684 O O . SER A 1 90 ? -9.997 5.881 -3.410 1.00 65.25 90 SER A O 1
ATOM 686 N N . GLN A 1 91 ? -9.749 8.066 -2.916 1.00 66.38 91 GLN A N 1
ATOM 687 C CA . GLN A 1 91 ? -9.777 7.873 -1.461 1.00 66.38 91 GLN A CA 1
ATOM 688 C C . GLN A 1 91 ? -11.183 7.585 -0.942 1.00 66.38 91 GLN A C 1
ATOM 690 O O . GLN A 1 91 ? -11.324 6.709 -0.104 1.00 66.38 91 GLN A O 1
ATOM 695 N N . GLU A 1 92 ? -12.225 8.234 -1.465 1.00 70.69 92 GLU A N 1
ATOM 696 C CA . GLU A 1 92 ? -13.605 7.977 -1.020 1.00 70.69 92 GLU A CA 1
ATOM 697 C C . GLU A 1 92 ? -14.033 6.527 -1.304 1.00 70.69 92 GLU A C 1
ATOM 699 O O . GLU A 1 92 ? -14.451 5.805 -0.400 1.00 70.69 92 GLU A O 1
ATOM 704 N N . HIS A 1 93 ? -13.810 6.050 -2.535 1.00 77.19 93 HIS A N 1
ATOM 705 C CA . HIS A 1 93 ? -14.068 4.654 -2.905 1.00 77.19 93 HIS A CA 1
ATOM 706 C C . HIS A 1 93 ? -13.245 3.671 -2.067 1.00 77.19 93 HIS A C 1
ATOM 708 O O . HIS A 1 93 ? -13.734 2.609 -1.685 1.00 77.19 93 HIS A O 1
ATOM 714 N N . ARG A 1 94 ? -11.987 4.016 -1.770 1.00 79.81 94 ARG A N 1
ATOM 715 C CA . ARG A 1 94 ? -11.106 3.173 -0.961 1.00 79.81 94 ARG A CA 1
ATOM 716 C C . ARG A 1 94 ? -11.541 3.137 0.497 1.00 79.81 94 ARG A C 1
ATOM 718 O O . ARG A 1 94 ? -11.529 2.057 1.074 1.00 79.81 94 ARG A O 1
ATOM 725 N N . ARG A 1 95 ? -11.971 4.267 1.061 1.00 86.00 95 ARG A N 1
ATOM 726 C CA . ARG A 1 95 ? -12.501 4.357 2.424 1.00 86.00 95 ARG A CA 1
ATOM 727 C C . ARG A 1 95 ? -13.755 3.506 2.566 1.00 86.00 95 ARG A C 1
ATOM 729 O O . ARG A 1 95 ? -13.771 2.611 3.399 1.00 86.00 95 ARG A O 1
ATOM 736 N N . SER A 1 96 ? -14.733 3.683 1.676 1.00 87.88 96 SER A N 1
ATOM 737 C CA . SER A 1 96 ? -15.961 2.876 1.670 1.00 87.88 96 SER A CA 1
ATOM 738 C C . SER A 1 96 ? -15.671 1.373 1.531 1.00 87.88 96 SER A C 1
ATOM 740 O O . SER A 1 96 ? -16.258 0.547 2.237 1.00 87.88 96 SER A O 1
ATOM 742 N N . TYR A 1 97 ? -14.708 1.005 0.678 1.00 88.06 97 TYR A N 1
ATOM 743 C CA . TYR A 1 97 ? -14.259 -0.380 0.546 1.00 88.06 97 TYR A CA 1
ATOM 744 C C . TYR A 1 97 ? -13.627 -0.913 1.842 1.00 88.06 97 TYR A C 1
ATOM 746 O O . TYR A 1 97 ? -13.983 -2.005 2.282 1.00 88.06 97 TYR A O 1
ATOM 754 N N . LEU A 1 98 ? -12.721 -0.153 2.469 1.00 90.88 98 LEU A N 1
ATOM 755 C CA . LEU A 1 98 ? -12.093 -0.522 3.741 1.00 90.88 98 LEU A CA 1
ATOM 756 C C . LEU A 1 98 ? -13.138 -0.676 4.850 1.00 90.88 98 LEU A C 1
ATOM 758 O O . LEU A 1 98 ? -13.128 -1.686 5.541 1.00 90.88 98 LEU A O 1
ATOM 762 N N . GLU A 1 99 ? -14.065 0.271 4.979 1.00 92.88 99 GLU A N 1
ATOM 763 C CA . GLU A 1 99 ? -15.149 0.224 5.964 1.00 92.88 99 GLU A CA 1
ATOM 764 C C . GLU A 1 99 ? -16.004 -1.031 5.831 1.00 92.88 99 GLU A C 1
ATOM 766 O O . GLU A 1 99 ? -16.273 -1.709 6.819 1.00 92.88 99 GLU A O 1
ATOM 771 N N . THR A 1 100 ? -16.388 -1.364 4.599 1.00 92.62 100 THR A N 1
ATOM 772 C CA . THR A 1 100 ? -17.216 -2.540 4.317 1.00 92.62 100 THR A CA 1
ATOM 773 C C . THR A 1 100 ? -16.512 -3.833 4.732 1.00 92.62 100 THR A C 1
ATOM 775 O O . THR A 1 100 ? -17.121 -4.706 5.343 1.00 92.62 100 THR A O 1
ATOM 778 N N . HIS A 1 101 ? -15.220 -3.966 4.425 1.00 93.31 101 HIS A N 1
ATOM 779 C CA . HIS A 1 101 ? -14.489 -5.221 4.624 1.00 93.31 101 HIS A CA 1
ATOM 780 C C . HIS A 1 101 ? -13.845 -5.345 6.010 1.00 93.31 101 HIS A C 1
ATOM 782 O O . HIS A 1 101 ? -13.577 -6.461 6.453 1.00 93.31 101 HIS A O 1
ATOM 788 N N . LEU A 1 102 ? -13.618 -4.227 6.706 1.00 95.00 102 LEU A N 1
ATOM 789 C CA . LEU A 1 102 ? -13.147 -4.189 8.093 1.00 95.00 102 LEU A CA 1
ATOM 790 C C . LEU A 1 102 ? -14.284 -4.150 9.114 1.00 95.00 102 LEU A C 1
ATOM 792 O O . LEU A 1 102 ? -13.985 -4.160 10.300 1.00 95.00 102 LEU A O 1
ATOM 796 N N . GLY A 1 103 ? -15.553 -4.107 8.691 1.00 91.81 103 GLY A N 1
ATOM 797 C CA . GLY A 1 103 ? -16.729 -3.949 9.561 1.00 91.81 103 GLY A CA 1
ATOM 798 C C . GLY A 1 103 ? -16.623 -4.625 10.939 1.00 91.81 103 GLY A C 1
ATOM 799 O O . GLY A 1 103 ? -16.663 -3.908 11.937 1.00 91.81 103 GLY A O 1
ATOM 800 N N . PRO A 1 104 ? -16.354 -5.946 11.022 1.00 90.50 104 PRO A N 1
ATOM 801 C CA . PRO A 1 104 ? -16.228 -6.651 12.304 1.00 90.50 104 PRO A CA 1
ATOM 802 C C . PRO A 1 104 ? -15.152 -6.079 13.245 1.00 90.50 104 PRO A C 1
ATOM 804 O O . PRO A 1 104 ? -15.306 -6.059 14.467 1.00 90.50 104 PRO A O 1
ATOM 807 N N . ASP A 1 105 ? -14.045 -5.592 12.689 1.00 95.19 105 ASP A N 1
ATOM 808 C CA . ASP A 1 105 ? -12.962 -4.978 13.451 1.00 95.19 105 ASP A CA 1
ATOM 809 C C . ASP A 1 105 ? -13.301 -3.546 13.871 1.00 95.19 105 ASP A C 1
ATOM 811 O O . ASP A 1 105 ? -12.849 -3.103 14.928 1.00 95.19 105 ASP A O 1
ATOM 815 N N . LEU A 1 106 ? -14.128 -2.838 13.103 1.00 95.25 106 LEU A N 1
ATOM 816 C CA . LEU A 1 106 ? -14.580 -1.483 13.430 1.00 95.25 106 LEU A CA 1
ATOM 817 C C . LEU A 1 106 ? -15.713 -1.467 14.467 1.00 95.25 106 LEU A C 1
ATOM 819 O O . LEU A 1 106 ? -15.918 -0.448 15.127 1.00 95.25 106 LEU A O 1
ATOM 823 N N . ASP A 1 107 ? -16.435 -2.578 14.632 1.00 93.56 107 ASP A N 1
ATOM 824 C CA . ASP A 1 107 ? -17.581 -2.670 15.537 1.00 93.56 107 ASP A CA 1
ATOM 825 C C . ASP A 1 107 ? -17.203 -2.341 16.986 1.00 93.56 107 ASP A C 1
ATOM 827 O O . ASP A 1 107 ? -16.272 -2.906 17.554 1.00 93.56 107 ASP A O 1
ATOM 831 N N . GLY A 1 108 ? -17.925 -1.422 17.620 1.00 89.69 108 GLY A N 1
ATOM 832 C CA . GLY A 1 108 ? -17.648 -1.016 19.001 1.00 89.69 108 GLY A CA 1
ATOM 833 C C . GLY A 1 108 ? -16.450 -0.078 19.172 1.00 89.69 108 GLY A C 1
ATOM 834 O O . GLY A 1 108 ? -16.137 0.263 20.305 1.00 89.69 108 GLY A O 1
ATOM 835 N N . LEU A 1 109 ? -15.794 0.37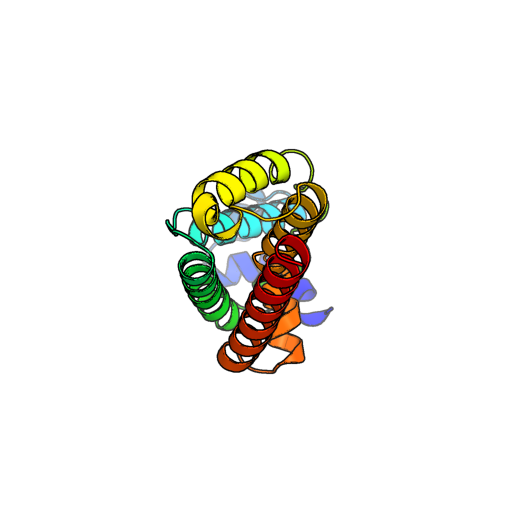4 18.096 1.00 95.94 109 LEU A N 1
ATOM 836 C CA . LEU A 1 109 ? -14.915 1.545 18.174 1.00 95.94 109 LEU A CA 1
ATOM 837 C C . LEU A 1 109 ? -15.745 2.830 18.291 1.00 95.94 109 LEU A C 1
ATOM 839 O O . LEU A 1 109 ? -16.845 2.928 17.741 1.00 95.94 109 LEU A O 1
ATOM 843 N N . LEU A 1 110 ? -15.194 3.844 18.965 1.00 95.75 110 LEU A N 1
ATOM 844 C CA . LEU A 1 110 ? -15.773 5.187 18.952 1.00 95.75 110 LEU A CA 1
ATOM 845 C C . LEU A 1 110 ? -15.742 5.760 17.521 1.00 95.75 110 LEU A C 1
ATOM 847 O O . LEU A 1 110 ? -14.809 5.459 16.773 1.00 95.75 110 LEU A O 1
ATOM 851 N N . PRO A 1 111 ? -16.705 6.617 17.124 1.00 94.19 111 PRO A N 1
ATOM 852 C CA . PRO A 1 111 ? -16.750 7.165 15.767 1.00 94.19 111 PRO A CA 1
ATOM 853 C C . PRO A 1 111 ? -15.448 7.851 15.329 1.00 94.19 111 PRO A C 1
ATOM 855 O O . PRO A 1 111 ? -14.968 7.607 14.229 1.00 94.19 111 PRO A O 1
ATOM 858 N N . GLU A 1 112 ? -14.835 8.651 16.202 1.00 94.69 112 GLU A N 1
ATOM 859 C CA . GLU A 1 112 ? -13.558 9.321 15.917 1.00 94.69 112 GLU A CA 1
ATOM 860 C C . GLU A 1 112 ? -12.397 8.322 15.753 1.00 94.69 112 GLU A C 1
ATOM 862 O O . GLU A 1 112 ? -11.576 8.454 14.846 1.00 94.69 112 GLU A O 1
ATOM 867 N N . ASP A 1 113 ? -12.371 7.261 16.565 1.00 96.50 113 ASP A N 1
ATOM 868 C CA . ASP A 1 113 ? -11.355 6.205 16.469 1.00 96.50 113 ASP A CA 1
ATOM 869 C C . ASP A 1 113 ? -11.473 5.398 15.190 1.00 96.50 113 ASP A C 1
ATOM 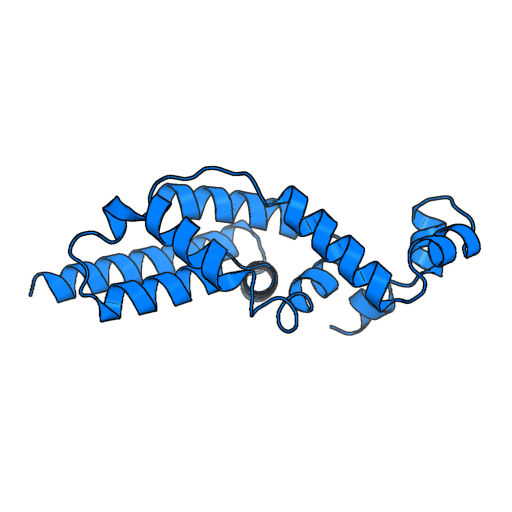871 O O . ASP A 1 113 ? -10.460 5.034 14.593 1.00 96.50 113 ASP A O 1
ATOM 875 N N . ARG A 1 114 ? -12.705 5.138 14.749 1.00 95.56 114 ARG A N 1
ATOM 876 C CA . ARG A 1 114 ? -12.970 4.486 13.470 1.00 95.56 114 ARG A CA 1
ATOM 877 C C . ARG A 1 114 ? -12.371 5.293 12.319 1.00 95.56 114 ARG A C 1
ATOM 879 O O . ARG A 1 114 ? -11.676 4.712 11.488 1.00 95.56 114 ARG A O 1
ATOM 886 N N . GLU A 1 115 ? -12.595 6.605 12.285 1.00 93.56 115 GLU A N 1
ATOM 887 C CA . GLU A 1 115 ? -12.053 7.474 11.233 1.00 93.56 115 GLU A CA 1
ATOM 888 C C . GLU A 1 115 ? -10.519 7.471 11.231 1.00 93.56 115 GLU A C 1
ATOM 890 O O . GLU A 1 115 ? -9.896 7.227 10.195 1.00 93.56 115 GLU A O 1
ATOM 895 N N . HIS A 1 116 ? -9.899 7.651 12.399 1.00 94.44 116 HIS A N 1
ATOM 896 C CA . HIS A 1 116 ? -8.442 7.625 12.518 1.00 94.44 116 HIS A CA 1
ATOM 897 C C . HIS A 1 116 ? -7.842 6.268 12.146 1.00 94.44 116 HIS A C 1
ATOM 899 O O . HIS A 1 116 ? -6.820 6.206 11.459 1.00 94.44 116 HIS A O 1
ATOM 905 N N . PHE A 1 117 ? -8.478 5.173 12.559 1.00 96.38 117 PHE A N 1
ATOM 906 C CA . PHE A 1 117 ? -8.023 3.833 12.217 1.00 96.38 117 PHE A CA 1
ATOM 907 C C . PHE A 1 117 ? -8.065 3.596 10.704 1.00 96.38 117 PHE A C 1
ATOM 909 O O . PHE A 1 117 ? -7.092 3.097 10.136 1.00 96.38 117 PHE A O 1
ATOM 916 N N . LEU A 1 118 ? -9.142 4.015 10.033 1.00 93.81 118 LEU A N 1
ATOM 917 C CA . LEU A 1 118 ? -9.272 3.922 8.577 1.00 93.81 118 LEU A CA 1
ATOM 918 C C . LEU A 1 118 ? -8.213 4.752 7.844 1.00 93.81 118 LEU A C 1
ATOM 920 O O . LEU A 1 118 ? -7.628 4.264 6.874 1.00 93.81 118 LEU A O 1
ATOM 924 N N . ASP A 1 119 ? -7.913 5.964 8.316 1.00 91.62 119 ASP A N 1
ATOM 925 C CA . ASP A 1 119 ? -6.870 6.815 7.731 1.00 91.62 119 ASP A CA 1
ATOM 926 C C . ASP A 1 119 ? -5.480 6.174 7.830 1.00 91.62 119 ASP A C 1
ATOM 928 O O . ASP A 1 119 ? -4.709 6.166 6.859 1.00 91.62 119 ASP A O 1
ATOM 932 N N . VAL A 1 120 ? -5.168 5.588 8.989 1.00 93.56 120 VAL A N 1
ATOM 933 C CA . VAL A 1 120 ? -3.906 4.880 9.229 1.00 93.56 120 VAL A CA 1
ATOM 934 C C . VAL A 1 120 ? -3.817 3.628 8.359 1.00 93.56 120 VAL A C 1
ATOM 936 O O . VAL A 1 120 ? -2.823 3.438 7.652 1.00 93.56 120 VAL A O 1
ATOM 939 N N . VAL A 1 121 ? -4.867 2.806 8.341 1.00 93.19 121 VAL A N 1
ATOM 940 C CA . VAL A 1 121 ? -4.949 1.599 7.511 1.00 93.19 121 VAL A CA 1
ATOM 941 C C . VAL A 1 121 ? -4.762 1.929 6.031 1.00 93.19 121 VAL A C 1
ATOM 943 O O . VAL A 1 121 ? -3.934 1.313 5.356 1.00 93.19 121 VAL A O 1
ATOM 946 N N . GLN A 1 122 ? -5.486 2.923 5.519 1.00 88.25 122 GLN A N 1
ATOM 947 C CA . GLN A 1 122 ? -5.384 3.359 4.130 1.00 88.25 122 GLN A CA 1
ATOM 948 C C . GLN A 1 122 ? -3.965 3.820 3.783 1.00 88.25 122 GLN A C 1
ATOM 950 O O . GLN A 1 122 ? -3.452 3.510 2.703 1.00 88.25 122 GLN A O 1
ATOM 955 N N . SER A 1 123 ? -3.328 4.543 4.704 1.00 87.75 123 SER A N 1
ATOM 956 C CA . SER A 1 123 ? -1.962 5.032 4.541 1.00 87.75 123 SER A CA 1
ATOM 957 C C . SER A 1 123 ? -0.956 3.884 4.496 1.00 87.75 123 SER A C 1
ATOM 959 O O . SER A 1 123 ? -0.099 3.864 3.614 1.00 87.75 123 SER A O 1
ATOM 961 N N . ILE A 1 124 ? -1.083 2.890 5.377 1.00 89.62 124 ILE A N 1
ATOM 962 C CA . ILE A 1 124 ? -0.186 1.724 5.431 1.00 89.62 124 ILE A CA 1
ATOM 963 C C . ILE A 1 124 ? -0.394 0.795 4.233 1.00 89.62 124 ILE A C 1
ATOM 965 O O . ILE A 1 124 ? 0.574 0.316 3.651 1.00 89.62 124 ILE A O 1
ATOM 969 N N . ALA A 1 125 ? -1.632 0.594 3.786 1.00 85.31 125 ALA A N 1
ATOM 970 C CA . ALA A 1 125 ? -1.938 -0.216 2.605 1.00 85.31 125 ALA A CA 1
ATOM 971 C C . ALA A 1 125 ? -1.544 0.465 1.269 1.00 85.31 125 ALA A C 1
ATOM 973 O O . ALA A 1 125 ? -1.862 -0.037 0.183 1.00 85.31 125 ALA A O 1
ATOM 974 N N . SER A 1 126 ? -0.877 1.623 1.314 1.00 83.88 126 SER A N 1
ATOM 975 C CA . SER A 1 126 ? -0.489 2.400 0.136 1.00 83.88 126 SER A CA 1
ATOM 976 C C . SER A 1 126 ? 0.834 1.941 -0.496 1.00 83.88 126 SER A C 1
ATOM 978 O O . SER A 1 126 ? 1.683 1.299 0.125 1.00 83.88 126 SER A O 1
ATOM 980 N N . GLY A 1 127 ? 1.028 2.306 -1.769 1.00 82.88 127 GLY A N 1
ATOM 981 C CA . GLY A 1 127 ? 2.284 2.077 -2.488 1.00 82.88 127 GLY A CA 1
ATOM 982 C C . GLY A 1 127 ? 3.496 2.730 -1.811 1.00 82.88 127 GLY A C 1
ATOM 983 O O . GLY A 1 127 ? 4.484 2.031 -1.583 1.00 82.88 127 GLY A O 1
ATOM 984 N N . PRO A 1 128 ? 3.433 4.021 -1.433 1.00 84.69 128 PRO A N 1
ATOM 985 C CA . PRO A 1 128 ? 4.530 4.677 -0.727 1.00 84.69 128 PRO A CA 1
ATOM 986 C C . PRO A 1 128 ? 4.867 4.063 0.623 1.00 84.69 128 PRO A C 1
ATOM 988 O O . PRO A 1 128 ? 6.050 3.974 0.943 1.00 84.69 128 PRO A O 1
ATOM 991 N N . ALA A 1 129 ? 3.873 3.608 1.392 1.00 88.06 129 ALA A N 1
ATOM 992 C CA . ALA A 1 129 ? 4.138 2.921 2.652 1.00 88.06 129 ALA A CA 1
ATOM 993 C C . ALA A 1 129 ? 4.948 1.640 2.423 1.00 88.06 129 ALA A C 1
ATOM 995 O O . ALA A 1 129 ? 5.973 1.464 3.076 1.00 88.06 129 ALA A O 1
ATOM 996 N N . ALA A 1 130 ? 4.588 0.824 1.425 1.00 88.06 130 ALA A N 1
ATOM 997 C CA . ALA A 1 130 ? 5.383 -0.350 1.058 1.00 88.06 130 ALA A CA 1
ATOM 998 C C . ALA A 1 130 ? 6.852 0.023 0.788 1.00 88.06 130 ALA A C 1
ATOM 1000 O O . ALA A 1 130 ? 7.767 -0.563 1.361 1.00 88.06 130 ALA A O 1
ATOM 1001 N N . VAL A 1 131 ? 7.094 1.053 -0.032 1.00 88.69 131 VAL A N 1
ATOM 1002 C CA . VAL A 1 131 ? 8.456 1.510 -0.362 1.00 88.69 131 VAL A CA 1
ATOM 1003 C C . VAL A 1 131 ? 9.197 2.036 0.872 1.00 88.69 131 VAL A C 1
ATOM 1005 O O . VAL A 1 131 ? 10.386 1.762 1.038 1.00 88.69 131 VAL A O 1
ATOM 1008 N N . ALA A 1 132 ? 8.523 2.807 1.727 1.00 90.25 132 ALA A N 1
ATOM 1009 C CA . ALA A 1 132 ? 9.114 3.394 2.924 1.00 90.25 132 ALA A CA 1
ATOM 1010 C C . ALA A 1 132 ? 9.527 2.316 3.936 1.00 90.25 132 ALA A C 1
ATOM 1012 O O . ALA A 1 132 ? 10.672 2.313 4.390 1.00 90.25 132 ALA A O 1
ATOM 1013 N N . PHE A 1 133 ? 8.637 1.367 4.228 1.00 92.81 133 PHE A N 1
ATOM 1014 C CA . PHE A 1 133 ? 8.911 0.273 5.156 1.00 92.81 133 PHE A CA 1
ATOM 1015 C C . PHE A 1 133 ? 9.980 -0.682 4.621 1.00 92.81 133 PHE A C 1
ATOM 1017 O O . PHE A 1 133 ? 10.905 -1.015 5.356 1.00 92.81 133 PHE A O 1
ATOM 1024 N N . LEU A 1 134 ? 9.928 -1.061 3.338 1.00 90.88 134 LEU A N 1
ATOM 1025 C CA . LEU A 1 134 ? 10.961 -1.907 2.723 1.00 90.88 134 LEU A CA 1
ATOM 1026 C C . LEU A 1 134 ? 12.362 -1.302 2.880 1.00 90.88 134 LEU A C 1
ATOM 1028 O O . LEU A 1 134 ? 13.316 -2.006 3.207 1.00 90.88 134 LEU A O 1
ATOM 1032 N N . ARG A 1 135 ? 12.486 0.018 2.706 1.00 90.19 135 ARG A N 1
ATOM 1033 C CA . ARG A 1 135 ? 13.759 0.731 2.880 1.00 90.19 135 ARG A CA 1
ATOM 1034 C C . ARG A 1 135 ? 14.204 0.820 4.332 1.00 90.19 135 ARG A C 1
ATOM 1036 O O . ARG A 1 135 ? 15.393 0.682 4.595 1.00 90.19 135 ARG A O 1
ATOM 1043 N N . ALA A 1 136 ? 13.280 1.084 5.251 1.00 93.25 136 ALA A N 1
ATOM 1044 C CA . ALA A 1 136 ? 13.599 1.232 6.667 1.00 93.25 136 ALA A CA 1
ATOM 1045 C C . ALA A 1 136 ? 13.964 -0.110 7.321 1.00 93.25 136 ALA A C 1
ATOM 1047 O O . ALA A 1 136 ? 14.879 -0.180 8.138 1.00 93.25 136 ALA A O 1
ATOM 1048 N N . CYS A 1 137 ? 13.255 -1.177 6.957 1.00 93.69 137 CYS A N 1
ATOM 1049 C CA . CYS A 1 137 ? 13.376 -2.483 7.596 1.00 93.69 137 CYS A CA 1
ATOM 1050 C C . CYS A 1 137 ? 14.383 -3.413 6.904 1.00 93.69 137 CYS A C 1
ATOM 1052 O O . CYS A 1 137 ? 14.845 -4.370 7.526 1.00 93.69 137 CYS A O 1
ATOM 1054 N N . GLY A 1 138 ? 14.727 -3.146 5.640 1.00 88.94 138 GLY A N 1
ATOM 1055 C CA . GLY A 1 138 ? 15.720 -3.896 4.864 1.00 88.94 138 GLY A CA 1
ATOM 1056 C C . GLY A 1 138 ? 15.221 -5.218 4.267 1.00 88.94 138 GLY A C 1
ATOM 1057 O O . GLY A 1 138 ? 15.914 -5.791 3.431 1.00 88.94 138 GLY A O 1
ATOM 1058 N N . SER A 1 139 ? 14.033 -5.696 4.648 1.00 89.50 139 SER A N 1
ATOM 1059 C CA . SER A 1 139 ? 13.371 -6.857 4.040 1.00 89.50 139 SER A CA 1
ATOM 1060 C C . SER A 1 139 ? 11.847 -6.715 4.062 1.00 89.50 139 SER A C 1
ATOM 1062 O O . SER A 1 139 ? 11.298 -5.996 4.901 1.00 89.50 139 SER A O 1
ATOM 1064 N N . ALA A 1 140 ? 11.165 -7.412 3.145 1.00 90.06 140 ALA A N 1
ATOM 1065 C CA . ALA A 1 140 ? 9.701 -7.464 3.085 1.00 90.06 140 ALA A CA 1
ATOM 1066 C C . ALA A 1 140 ? 9.088 -8.088 4.343 1.00 90.06 140 ALA A C 1
ATOM 1068 O O . ALA A 1 140 ? 8.133 -7.544 4.893 1.00 90.06 140 ALA A O 1
ATOM 1069 N N . GLU A 1 141 ? 9.704 -9.157 4.849 1.00 92.50 141 GLU A N 1
ATOM 1070 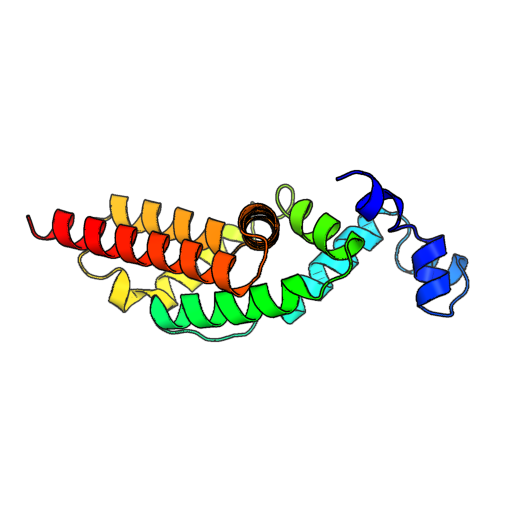C CA . GLU A 1 141 ? 9.309 -9.824 6.090 1.00 92.50 141 GLU A CA 1
ATOM 1071 C C . GLU A 1 141 ? 9.296 -8.846 7.271 1.00 92.50 141 GLU A C 1
ATOM 1073 O O . GLU A 1 141 ? 8.244 -8.601 7.859 1.00 92.50 141 GLU A O 1
ATOM 1078 N N . ARG A 1 142 ? 10.429 -8.184 7.551 1.00 95.25 142 ARG A N 1
ATOM 1079 C CA . ARG A 1 142 ? 10.525 -7.236 8.671 1.00 95.25 142 ARG A CA 1
ATOM 1080 C C . ARG A 1 142 ? 9.623 -6.021 8.493 1.00 95.25 142 ARG A C 1
ATOM 1082 O O . ARG A 1 142 ? 9.082 -5.515 9.473 1.00 95.25 142 ARG A O 1
ATOM 1089 N N . ALA A 1 143 ? 9.489 -5.537 7.260 1.00 94.25 143 ALA A N 1
ATOM 1090 C CA . ALA A 1 143 ? 8.592 -4.442 6.919 1.00 94.25 143 ALA A CA 1
ATOM 1091 C C . ALA A 1 143 ? 7.142 -4.795 7.278 1.00 94.25 143 ALA A C 1
ATOM 1093 O O . ALA A 1 143 ? 6.468 -4.034 7.976 1.00 94.25 143 ALA A O 1
ATOM 1094 N N . HIS A 1 144 ? 6.677 -5.961 6.835 1.00 93.38 144 HIS A N 1
ATOM 1095 C CA . HIS A 1 144 ? 5.326 -6.425 7.101 1.00 93.38 144 HIS A CA 1
ATOM 1096 C C . HIS A 1 144 ? 5.090 -6.727 8.584 1.00 93.38 144 HIS A C 1
ATOM 1098 O O . HIS A 1 144 ? 4.036 -6.365 9.108 1.00 93.38 144 HIS A O 1
ATOM 1104 N N . ASP A 1 145 ? 6.051 -7.343 9.271 1.00 95.50 145 ASP A N 1
ATOM 1105 C CA . ASP A 1 145 ? 5.931 -7.637 10.699 1.00 95.50 145 ASP A CA 1
ATOM 1106 C C . ASP A 1 145 ? 5.781 -6.347 11.513 1.00 95.50 145 ASP A C 1
ATOM 1108 O O . ASP A 1 145 ? 4.899 -6.254 12.368 1.00 95.50 145 ASP A O 1
ATOM 1112 N N . ALA A 1 146 ? 6.567 -5.313 11.191 1.00 96.62 146 ALA A N 1
ATOM 1113 C CA . ALA A 1 146 ? 6.462 -4.005 11.832 1.00 96.62 146 ALA A CA 1
ATOM 1114 C C . ALA A 1 146 ? 5.104 -3.332 11.567 1.00 96.62 146 ALA A C 1
ATOM 1116 O O . ALA A 1 146 ? 4.471 -2.829 12.496 1.00 96.62 146 ALA A O 1
ATOM 1117 N N . ALA A 1 147 ? 4.630 -3.342 10.317 1.00 95.31 147 ALA A N 1
ATOM 1118 C CA . ALA A 1 147 ? 3.335 -2.764 9.958 1.00 95.31 147 ALA A CA 1
ATOM 1119 C C . ALA A 1 147 ? 2.161 -3.506 10.619 1.00 95.31 147 ALA A C 1
ATOM 1121 O O . ALA A 1 147 ? 1.228 -2.875 11.116 1.00 95.31 147 ALA A O 1
ATOM 1122 N N . SER A 1 148 ? 2.230 -4.837 10.670 1.00 96.19 148 SER A N 1
ATOM 1123 C CA . SER A 1 148 ? 1.216 -5.686 11.300 1.00 96.19 148 SER A CA 1
ATOM 1124 C C . SER A 1 148 ? 1.177 -5.496 12.806 1.00 96.19 148 SER A C 1
ATOM 1126 O O . SER A 1 148 ? 0.101 -5.333 13.375 1.00 96.19 148 SER A O 1
ATOM 1128 N N . TRP A 1 149 ? 2.344 -5.470 13.454 1.00 97.50 149 TRP A N 1
ATOM 1129 C CA . TRP A 1 149 ? 2.452 -5.170 14.878 1.00 97.50 149 TRP A CA 1
ATOM 1130 C C . TRP A 1 149 ? 1.833 -3.808 15.208 1.00 97.50 149 TRP A C 1
ATOM 1132 O O . TRP A 1 149 ? 1.017 -3.714 16.123 1.00 97.50 149 TRP A O 1
ATOM 1142 N N . MET A 1 150 ? 2.159 -2.771 14.432 1.00 97.25 150 MET A N 1
ATOM 1143 C CA . MET A 1 150 ? 1.620 -1.425 14.631 1.00 97.25 150 MET A CA 1
ATOM 1144 C C . MET A 1 150 ? 0.091 -1.392 14.490 1.00 97.25 150 MET A C 1
ATOM 1146 O O . MET A 1 150 ? -0.585 -0.836 15.353 1.00 97.25 150 MET A O 1
ATOM 1150 N N . LEU A 1 151 ? -0.463 -1.997 13.433 1.00 97.19 151 LEU A N 1
ATOM 1151 C CA . LEU A 1 151 ? -1.910 -1.992 13.192 1.00 97.19 151 LEU A CA 1
ATOM 1152 C C . LEU A 1 151 ? -2.696 -2.782 14.239 1.00 97.19 151 LEU A C 1
ATOM 1154 O O . LEU A 1 151 ? -3.731 -2.300 14.693 1.00 97.19 151 LEU A O 1
ATOM 1158 N N . ARG A 1 152 ? -2.194 -3.950 14.658 1.00 97.62 152 ARG A N 1
ATOM 1159 C CA . ARG A 1 152 ? -2.806 -4.738 15.740 1.00 97.62 152 ARG A CA 1
ATOM 1160 C C . ARG A 1 152 ? -2.771 -3.980 17.062 1.00 97.62 152 ARG A C 1
ATOM 1162 O O . ARG A 1 152 ? -3.805 -3.825 17.696 1.00 97.62 152 ARG A O 1
ATOM 1169 N N . THR A 1 153 ? -1.615 -3.419 17.420 1.00 98.19 153 THR A N 1
ATOM 1170 C CA . THR A 1 153 ? -1.451 -2.653 18.668 1.00 98.19 153 THR A CA 1
ATOM 1171 C C . THR A 1 153 ? -2.393 -1.452 18.708 1.00 98.19 153 THR A C 1
ATOM 1173 O O . THR A 1 153 ? -3.030 -1.186 19.729 1.00 98.19 153 THR A O 1
ATOM 1176 N N . LEU A 1 154 ? -2.505 -0.727 17.589 1.00 97.38 154 LEU A N 1
ATOM 1177 C CA . LEU A 1 154 ? -3.435 0.388 17.472 1.00 97.38 154 LEU A CA 1
ATOM 1178 C C . LEU A 1 154 ? -4.875 -0.099 17.654 1.00 97.38 154 LEU A C 1
ATOM 1180 O O . LEU A 1 154 ? -5.584 0.428 18.502 1.00 97.38 154 LEU A O 1
ATOM 1184 N N . HIS A 1 155 ? -5.290 -1.126 16.913 1.00 97.06 155 HIS A N 1
ATOM 1185 C CA . HIS A 1 155 ? -6.645 -1.675 16.986 1.00 97.06 155 HIS A CA 1
ATOM 1186 C C . HIS A 1 155 ? -7.035 -2.118 18.401 1.00 97.06 155 HIS A C 1
ATOM 1188 O O . HIS A 1 155 ? -8.081 -1.710 18.905 1.00 97.06 155 HIS A O 1
ATOM 1194 N N . GLU A 1 156 ? -6.164 -2.871 19.074 1.00 96.69 156 GLU A N 1
ATOM 1195 C CA . GLU A 1 156 ? -6.363 -3.323 20.454 1.00 96.69 156 GLU A CA 1
ATOM 1196 C C . GLU A 1 156 ? -6.488 -2.146 21.428 1.00 96.69 156 GLU A C 1
ATOM 1198 O O . GLU A 1 156 ? -7.371 -2.135 22.287 1.00 96.69 156 GLU A O 1
ATOM 1203 N N . THR A 1 157 ? -5.649 -1.120 21.262 1.00 97.31 157 THR A N 1
ATOM 1204 C CA . THR A 1 157 ? -5.684 0.089 22.097 1.00 97.31 157 THR A CA 1
ATOM 1205 C C . THR A 1 157 ? -7.006 0.840 21.931 1.00 97.31 157 THR A C 1
ATOM 1207 O O . THR A 1 157 ? -7.608 1.259 22.921 1.00 97.31 157 THR A O 1
ATOM 1210 N N . LEU A 1 158 ? -7.490 0.987 20.693 1.00 96.56 158 LEU A N 1
ATOM 1211 C CA . LEU A 1 158 ? -8.758 1.665 20.409 1.00 96.56 158 LEU A CA 1
ATOM 1212 C C . LEU A 1 158 ? -9.955 0.871 20.959 1.00 96.56 158 LEU A C 1
ATOM 1214 O O . LEU A 1 158 ? -10.860 1.458 21.550 1.00 96.56 158 LEU A O 1
ATOM 1218 N N . LYS A 1 159 ? -9.936 -0.465 20.852 1.00 94.94 159 LYS A N 1
ATOM 1219 C CA . LYS A 1 159 ? -10.951 -1.342 21.465 1.00 94.94 159 LYS A CA 1
ATOM 1220 C C . LYS A 1 159 ? -10.962 -1.225 22.987 1.00 94.94 159 LYS A C 1
ATOM 1222 O O . LYS A 1 159 ? -12.030 -1.126 23.581 1.00 94.94 159 LYS A O 1
ATOM 1227 N N . ALA A 1 160 ? -9.793 -1.228 23.627 1.00 95.00 160 ALA A N 1
ATOM 1228 C CA . ALA A 1 160 ? -9.691 -1.080 25.076 1.00 95.00 160 ALA A CA 1
ATOM 1229 C C . ALA A 1 160 ? -10.259 0.266 25.545 1.00 95.00 160 ALA A C 1
ATOM 1231 O O . ALA A 1 160 ? -10.986 0.312 26.533 1.00 95.00 160 ALA A O 1
ATOM 1232 N N . ARG A 1 161 ? -9.988 1.341 24.795 1.00 93.69 161 ARG A N 1
ATOM 1233 C CA . ARG A 1 161 ? -10.499 2.686 25.082 1.00 93.69 161 ARG A CA 1
ATOM 1234 C C . ARG A 1 161 ? -12.016 2.798 24.961 1.00 93.69 161 ARG A C 1
ATOM 1236 O O . ARG A 1 161 ? -12.616 3.539 25.721 1.00 93.69 161 ARG A O 1
ATOM 1243 N N . ALA A 1 162 ? -12.633 2.085 24.023 1.00 91.38 162 ALA A N 1
ATOM 1244 C CA . ALA A 1 162 ? -14.086 2.106 23.863 1.00 91.38 162 ALA A CA 1
ATOM 1245 C C . ALA A 1 162 ? -14.836 1.324 24.960 1.00 91.38 162 ALA A C 1
ATOM 1247 O O . ALA A 1 162 ? -16.025 1.553 25.171 1.00 91.38 162 ALA A O 1
ATOM 1248 N N . ASN A 1 163 ? -14.147 0.407 25.647 1.00 86.69 163 ASN A N 1
ATOM 1249 C CA . ASN A 1 163 ? -14.712 -0.451 26.692 1.00 86.69 16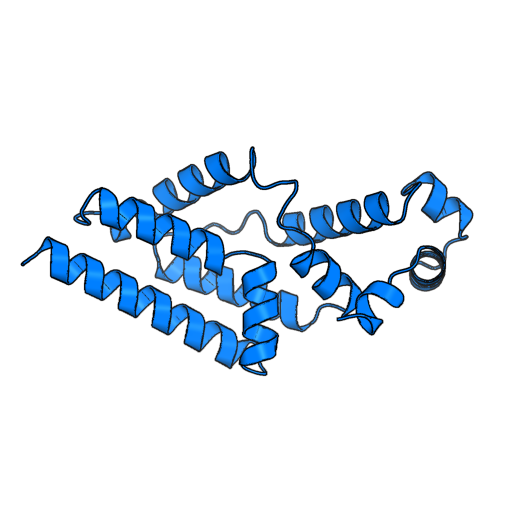3 ASN A CA 1
ATOM 1250 C C . ASN A 1 163 ? -14.452 0.050 28.127 1.00 86.69 163 ASN A C 1
ATOM 1252 O O . ASN A 1 163 ? -14.948 -0.573 29.069 1.00 86.69 163 ASN A O 1
ATOM 1256 N N . GLY A 1 164 ? -13.639 1.097 28.300 1.00 78.06 164 GLY A N 1
ATOM 1257 C CA . GLY A 1 164 ? -13.277 1.686 29.596 1.00 78.06 164 GLY A CA 1
ATOM 1258 C C . GLY A 1 164 ? -13.953 3.026 29.821 1.00 78.06 164 GLY A C 1
ATOM 1259 O O . GLY A 1 164 ? -14.366 3.267 30.975 1.00 78.06 164 GLY A O 1
#

Foldseek 3Di:
DPPLQVCQDLVNVCVVVVHDSVVSCVQQVDSVSVLVVLVVVLVVVLPDQDAAADVRLLVSLLVSLQVVLPDGSNSLVSQQVPPDPPCPPVVVVQLVVCCVRNVVLLPLFDPVLSVVLSVLSVVCSGSNVSSVLCVVQVHSVRSSVVSSVVSVVSSVVRNVVSVD